Protein AF-K0X1T2-F1 (afdb_monomer_lite)

pLDDT: mean 78.85, std 18.27, range [40.34, 96.38]

Foldseek 3Di:
DVVVVVVCCVPVVVVVVVCVVVPPPDPPVVCPVPVHPCLDFDPQDRLQQKDFQPVPRLQQKDFDPVCRQQQWDDPPVDIDGDPVPRSRRMDGDPPDDRRIDGDPQCRSRRGHDPPPD

Organism: NCBI:txid742726

Sequence (117 aa):
MRKLFLLGMLVVVPFVFAVQYSGTDVEEMQKERCGGYSNPPCKCCDGKGRTECTMCDGTGWRICSFCGGEGTIDRGNGKETCANCNGKGQFKCGYCKKGERICTCCNGTGKQRHVGR

Structure (mmCIF, N/CA/C/O backbone):
data_AF-K0X1T2-F1
#
_entry.id   AF-K0X1T2-F1
#
loop_
_atom_site.group_PDB
_atom_site.id
_atom_site.type_symbol
_atom_site.label_atom_id
_atom_site.label_alt_id
_atom_site.label_comp_id
_atom_site.label_asym_id
_atom_site.label_entity_id
_atom_site.label_seq_id
_atom_site.pdbx_PDB_ins_code
_atom_site.Cartn_x
_atom_site.Cartn_y
_atom_site.Cartn_z
_atom_site.occupancy
_atom_site.B_iso_or_equiv
_atom_site.auth_seq_id
_atom_site.auth_comp_id
_atom_site.auth_asym_id
_atom_site.auth_atom_id
_atom_site.pdbx_PDB_model_num
ATOM 1 N N . MET A 1 1 ? 33.692 17.085 -73.030 1.00 53.00 1 MET A N 1
ATOM 2 C CA . MET A 1 1 ? 32.532 16.680 -72.198 1.00 53.00 1 MET A CA 1
ATOM 3 C C . MET A 1 1 ? 32.733 15.359 -71.441 1.00 53.00 1 MET A C 1
ATOM 5 O O . MET A 1 1 ? 32.444 15.319 -70.256 1.00 53.00 1 MET A O 1
ATOM 9 N N . ARG A 1 2 ? 33.280 14.294 -72.055 1.00 54.12 2 ARG A N 1
ATOM 10 C CA . ARG A 1 2 ? 33.424 12.954 -71.428 1.00 54.12 2 ARG A CA 1
ATOM 11 C C . ARG A 1 2 ? 34.446 12.863 -70.271 1.00 54.12 2 ARG A C 1
ATOM 13 O O . ARG A 1 2 ? 34.226 12.114 -69.329 1.00 54.12 2 ARG A O 1
ATOM 20 N N . LYS A 1 3 ? 35.531 13.654 -70.306 1.00 52.81 3 LYS A N 1
ATOM 21 C CA . LYS A 1 3 ? 36.567 13.684 -69.245 1.00 52.81 3 LYS A CA 1
ATOM 22 C C . LYS A 1 3 ? 36.090 14.334 -67.936 1.00 52.81 3 LYS A C 1
ATOM 24 O O . LYS A 1 3 ? 36.505 13.901 -66.870 1.00 52.81 3 LYS A O 1
ATOM 29 N N . LEU A 1 4 ? 35.192 15.321 -68.013 1.00 55.38 4 LEU A N 1
ATOM 30 C CA . LEU A 1 4 ? 34.643 16.006 -66.834 1.00 55.38 4 LEU A CA 1
ATOM 31 C C . LEU A 1 4 ? 33.649 15.112 -66.069 1.00 55.38 4 LEU A C 1
ATOM 33 O O . LEU A 1 4 ? 33.643 15.105 -64.845 1.00 55.38 4 LEU A O 1
ATOM 37 N N . PHE A 1 5 ? 32.878 14.293 -66.794 1.00 56.44 5 PHE A N 1
ATOM 38 C CA . PHE A 1 5 ? 31.978 13.287 -66.215 1.00 56.44 5 PHE A CA 1
ATOM 39 C C . PHE A 1 5 ? 32.730 12.179 -65.461 1.00 56.44 5 PHE A C 1
ATOM 41 O O . PHE A 1 5 ? 32.307 11.779 -64.381 1.00 56.44 5 PHE A O 1
ATOM 48 N N . LEU A 1 6 ? 33.864 11.715 -66.001 1.00 58.66 6 LEU A N 1
ATOM 49 C CA . LEU A 1 6 ? 34.695 10.690 -65.355 1.00 58.66 6 LEU A CA 1
ATOM 50 C C . LEU A 1 6 ? 35.367 11.206 -64.073 1.00 58.66 6 LEU A C 1
ATOM 52 O O . LEU A 1 6 ? 35.413 10.486 -63.082 1.00 58.66 6 LEU A O 1
ATOM 56 N N . LEU A 1 7 ? 35.829 12.462 -64.068 1.00 58.97 7 LEU A N 1
ATOM 57 C CA . LEU A 1 7 ? 36.355 13.123 -62.866 1.00 58.97 7 LEU A CA 1
ATOM 58 C C . LEU A 1 7 ? 35.265 13.337 -61.806 1.00 58.97 7 LEU A C 1
ATOM 60 O O . LEU A 1 7 ? 35.508 13.084 -60.632 1.00 58.97 7 LEU A O 1
ATOM 64 N N . GLY A 1 8 ? 34.049 13.719 -62.211 1.00 58.81 8 GLY A N 1
ATOM 65 C CA . GLY A 1 8 ? 32.901 13.803 -61.304 1.00 58.81 8 GLY A CA 1
ATOM 66 C C . GLY A 1 8 ? 32.561 12.455 -60.660 1.00 58.81 8 GLY A C 1
ATOM 67 O O . GLY A 1 8 ? 32.371 12.387 -59.452 1.00 58.81 8 GLY A O 1
ATOM 68 N N . MET A 1 9 ? 32.572 11.360 -61.428 1.00 60.84 9 MET A N 1
ATOM 69 C CA . MET A 1 9 ? 32.346 10.015 -60.884 1.00 60.84 9 MET A CA 1
ATOM 70 C C . MET A 1 9 ? 33.470 9.543 -59.951 1.00 60.84 9 MET A C 1
ATOM 72 O O . MET A 1 9 ? 33.181 8.918 -58.938 1.00 60.84 9 MET A O 1
ATOM 76 N N . LEU A 1 10 ? 34.732 9.872 -60.239 1.00 62.09 10 LEU A N 1
ATOM 77 C CA . LEU A 1 10 ? 35.874 9.473 -59.405 1.00 62.09 10 LEU A CA 1
ATOM 78 C C . LEU A 1 10 ? 35.941 10.184 -58.049 1.00 62.09 10 LEU A C 1
ATOM 80 O O . LEU A 1 10 ? 36.617 9.682 -57.160 1.00 62.09 10 LEU A O 1
ATOM 84 N N . VAL A 1 11 ? 35.273 11.328 -57.881 1.00 61.62 11 VAL A N 1
ATOM 85 C CA . VAL A 1 11 ? 35.325 12.106 -56.630 1.00 61.62 11 VAL A CA 1
ATOM 86 C C . VAL A 1 11 ? 33.987 12.069 -55.898 1.00 61.62 11 VAL A C 1
ATOM 88 O O . VAL A 1 11 ? 33.958 11.832 -54.697 1.00 61.62 11 VAL A O 1
ATOM 91 N N . VAL A 1 12 ? 32.866 12.233 -56.605 1.00 63.00 12 VAL A N 1
ATOM 92 C CA . VAL A 1 12 ? 31.534 12.302 -55.984 1.00 63.00 12 VAL A CA 1
ATOM 93 C C . VAL A 1 12 ? 31.084 10.932 -55.488 1.00 63.00 12 VAL A C 1
ATOM 95 O O . VAL A 1 12 ? 30.551 10.832 -54.392 1.00 63.00 12 VAL A O 1
ATOM 98 N N . VAL A 1 13 ? 31.339 9.861 -56.244 1.00 62.75 13 VAL A N 1
ATOM 99 C CA . VAL A 1 13 ? 30.925 8.506 -55.853 1.00 62.75 13 VAL A CA 1
ATOM 100 C C . VAL A 1 13 ? 31.624 8.054 -54.563 1.00 62.75 13 VAL A C 1
ATOM 102 O O . VAL A 1 13 ? 30.913 7.753 -53.606 1.00 62.75 13 VAL A O 1
ATOM 105 N N . PRO A 1 14 ? 32.969 8.067 -54.443 1.00 62.69 14 PRO A N 1
ATOM 106 C CA . PRO A 1 14 ? 33.618 7.670 -53.193 1.00 62.69 14 PRO A CA 1
ATOM 107 C C . PRO A 1 14 ? 33.314 8.618 -52.028 1.00 62.69 14 PRO A C 1
ATOM 109 O O . PRO A 1 14 ? 33.262 8.160 -50.891 1.00 62.69 14 PRO A O 1
ATOM 112 N N . PHE A 1 15 ? 33.059 9.907 -52.283 1.00 62.06 15 PHE A N 1
ATOM 113 C CA . PHE A 1 15 ? 32.674 10.857 -51.236 1.00 62.06 15 PHE A CA 1
ATOM 114 C C . PHE A 1 15 ? 31.261 10.583 -50.700 1.00 62.06 15 PHE A C 1
ATOM 116 O O . PHE A 1 15 ? 31.061 10.577 -49.491 1.00 62.06 15 PHE A O 1
ATOM 123 N N . VAL A 1 16 ? 30.294 10.269 -51.571 1.00 61.78 16 VAL A N 1
ATOM 124 C CA . VAL A 1 16 ? 28.940 9.854 -51.163 1.00 61.78 16 VAL A CA 1
ATOM 125 C C . VAL A 1 16 ? 28.984 8.522 -50.411 1.00 61.78 16 VAL A C 1
ATOM 127 O O . VAL A 1 16 ? 28.349 8.402 -49.368 1.00 61.78 16 VAL A O 1
ATOM 130 N N . PHE A 1 17 ? 29.785 7.551 -50.866 1.00 59.94 17 PHE A N 1
ATOM 131 C CA . PHE A 1 17 ? 29.986 6.298 -50.129 1.00 59.94 17 PHE A CA 1
ATOM 132 C C . PHE A 1 17 ? 30.626 6.531 -48.751 1.00 59.94 17 PHE A C 1
ATOM 134 O O . PHE A 1 17 ? 30.170 5.946 -47.774 1.00 59.94 17 PHE A O 1
ATOM 141 N N . ALA A 1 18 ? 31.625 7.411 -48.638 1.00 59.84 18 ALA A N 1
ATOM 142 C CA . ALA A 1 18 ? 32.249 7.738 -47.356 1.00 59.84 18 ALA A CA 1
ATOM 143 C C . ALA A 1 18 ? 31.277 8.438 -46.389 1.00 59.84 18 ALA A C 1
ATOM 145 O O . ALA A 1 18 ? 31.255 8.102 -45.205 1.00 59.84 18 ALA A O 1
ATOM 146 N N . VAL A 1 19 ? 30.450 9.367 -46.885 1.00 57.62 19 VAL A N 1
ATOM 147 C CA . VAL A 1 19 ? 29.428 10.072 -46.088 1.00 57.62 19 VAL A CA 1
ATOM 148 C C . VAL A 1 19 ? 28.320 9.118 -45.633 1.00 57.62 19 VAL A C 1
ATOM 150 O O . VAL A 1 19 ? 27.910 9.176 -44.477 1.00 57.62 19 VAL A O 1
ATOM 153 N N . GLN A 1 20 ? 27.876 8.195 -46.494 1.00 53.84 20 GLN A N 1
ATOM 154 C CA . GLN A 1 20 ? 26.883 7.183 -46.121 1.00 53.84 20 GLN A CA 1
ATOM 155 C C . GLN A 1 20 ? 27.416 6.255 -45.012 1.00 53.84 20 GLN A C 1
ATOM 157 O O . GLN A 1 20 ? 26.703 5.980 -44.056 1.00 53.84 20 GLN A O 1
ATOM 162 N N . TYR A 1 21 ? 28.685 5.836 -45.096 1.00 55.09 21 TYR A N 1
ATOM 163 C CA . TYR A 1 21 ? 29.322 4.938 -44.118 1.00 55.09 21 TYR A CA 1
ATOM 164 C C . TYR A 1 21 ? 29.636 5.579 -42.762 1.00 55.09 21 TYR A C 1
ATOM 166 O O . TYR A 1 21 ? 29.866 4.871 -41.786 1.00 55.09 21 TYR A O 1
ATOM 174 N N . SER A 1 22 ? 29.702 6.908 -42.686 1.00 55.75 22 SER A N 1
ATOM 175 C CA . SER A 1 22 ? 30.010 7.611 -41.435 1.00 55.75 22 SER A CA 1
ATOM 176 C C . SER A 1 22 ? 28.766 8.141 -40.713 1.00 55.75 22 SER A C 1
ATOM 178 O O . SER A 1 22 ? 28.887 8.612 -39.584 1.00 55.75 22 SER A O 1
ATOM 180 N N . GLY A 1 23 ? 27.579 8.043 -41.328 1.00 54.84 23 GLY A N 1
ATOM 181 C CA . GLY A 1 23 ? 26.360 8.699 -40.850 1.00 54.84 23 GLY A CA 1
ATOM 182 C C . GLY A 1 23 ? 25.292 7.817 -40.196 1.00 54.84 23 GLY A C 1
ATOM 183 O O . GLY A 1 23 ? 24.428 8.381 -39.530 1.00 54.84 23 GLY A O 1
ATOM 184 N N . THR A 1 24 ? 25.296 6.487 -40.355 1.00 54.41 24 THR A N 1
ATOM 185 C CA . THR A 1 24 ? 24.122 5.670 -39.958 1.00 54.41 24 THR A CA 1
ATOM 186 C C . THR A 1 24 ? 24.358 4.541 -38.957 1.00 54.41 24 THR A C 1
ATOM 188 O O . THR A 1 24 ? 23.380 3.980 -38.477 1.00 54.41 24 THR A O 1
ATOM 191 N N . ASP A 1 25 ? 25.594 4.232 -38.551 1.00 52.12 25 ASP A N 1
ATOM 192 C CA . ASP A 1 25 ? 25.844 2.921 -37.916 1.00 52.12 25 ASP A CA 1
ATOM 193 C C . ASP A 1 25 ? 26.410 2.986 -36.483 1.00 52.12 25 ASP A C 1
ATOM 195 O O . ASP A 1 25 ? 26.770 1.961 -35.908 1.00 52.12 25 ASP A O 1
ATOM 199 N N . VAL A 1 26 ? 26.501 4.166 -35.859 1.00 52.00 26 VAL A N 1
ATOM 200 C CA . VAL A 1 26 ? 27.064 4.300 -34.494 1.00 52.00 26 VAL A CA 1
ATOM 201 C C . VAL A 1 26 ? 26.025 4.358 -33.374 1.00 52.00 26 VAL A C 1
ATOM 203 O O . VAL A 1 26 ? 26.371 4.055 -32.235 1.00 52.00 26 VAL A O 1
ATOM 206 N N . GLU A 1 27 ? 24.755 4.649 -33.662 1.00 51.97 27 GLU A N 1
ATOM 207 C CA . GLU A 1 27 ? 23.707 4.619 -32.625 1.00 51.97 27 GLU A CA 1
ATOM 208 C C . GLU A 1 27 ? 23.017 3.247 -32.496 1.00 51.97 27 GLU A C 1
ATOM 210 O O . GLU A 1 27 ? 22.565 2.893 -31.406 1.00 51.97 27 GLU A O 1
ATOM 215 N N . GLU A 1 28 ? 22.994 2.419 -33.550 1.00 50.59 28 GLU A N 1
ATOM 216 C CA . GLU A 1 28 ? 22.354 1.091 -33.498 1.00 50.59 28 GLU A CA 1
ATOM 217 C C . GLU A 1 28 ? 23.308 -0.061 -33.139 1.00 50.59 28 GLU A C 1
ATOM 219 O O . GLU A 1 28 ? 22.886 -1.021 -32.489 1.00 50.59 28 GLU A O 1
ATOM 224 N N . MET A 1 29 ? 24.610 0.025 -33.446 1.00 45.72 29 MET A N 1
ATOM 225 C CA . MET A 1 29 ? 25.539 -1.095 -33.206 1.00 45.72 29 MET A CA 1
ATOM 226 C C . MET A 1 29 ? 25.896 -1.340 -31.727 1.00 45.72 29 MET A C 1
ATOM 228 O O . MET A 1 29 ? 26.397 -2.415 -31.385 1.00 45.72 29 MET A O 1
ATOM 232 N N . GLN A 1 30 ? 25.604 -0.411 -30.809 1.00 47.78 30 GLN A N 1
ATOM 233 C CA . GLN A 1 30 ? 25.745 -0.667 -29.366 1.00 47.78 30 GLN A CA 1
ATOM 234 C C . GLN A 1 30 ? 24.547 -1.405 -28.748 1.00 47.78 30 GLN A C 1
ATOM 236 O O . GLN A 1 30 ? 24.630 -1.827 -27.594 1.00 47.78 30 GLN A O 1
ATOM 241 N N . LYS A 1 31 ? 23.455 -1.614 -29.494 1.00 50.91 31 LYS A N 1
ATOM 242 C CA . LYS A 1 31 ? 22.262 -2.312 -28.991 1.00 50.91 31 LYS A CA 1
ATOM 243 C C . LYS A 1 31 ? 22.378 -3.840 -29.052 1.00 50.91 31 LYS A C 1
ATOM 245 O O . LYS A 1 31 ? 21.673 -4.527 -28.314 1.00 50.91 31 LYS A O 1
ATOM 250 N N . GLU A 1 32 ? 23.278 -4.368 -29.886 1.00 49.94 32 GLU A N 1
ATOM 251 C CA . GLU A 1 32 ? 23.360 -5.812 -30.158 1.00 49.94 32 GLU A CA 1
ATOM 252 C C . GLU A 1 32 ? 24.611 -6.509 -29.600 1.00 49.94 32 GLU A C 1
ATOM 254 O O . GLU A 1 32 ? 24.604 -7.728 -29.446 1.00 49.94 32 GLU A O 1
ATOM 259 N N . ARG A 1 33 ? 25.664 -5.772 -29.209 1.00 50.91 33 ARG A N 1
ATOM 260 C CA . ARG A 1 33 ? 26.859 -6.369 -28.564 1.00 50.91 33 ARG A CA 1
ATOM 261 C C . ARG A 1 33 ? 26.785 -6.460 -27.041 1.00 50.91 33 ARG A C 1
ATOM 263 O O . ARG A 1 33 ? 27.492 -7.265 -26.443 1.00 50.91 33 ARG A O 1
ATOM 270 N N . CYS A 1 34 ? 25.877 -5.704 -26.437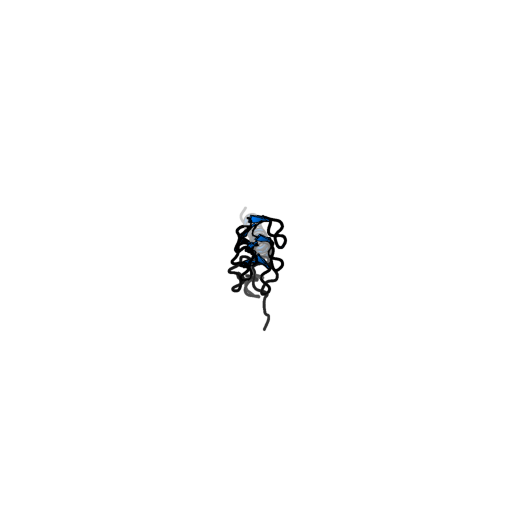 1.00 51.31 34 CYS A N 1
ATOM 271 C CA . CYS A 1 34 ? 25.362 -5.946 -25.098 1.00 51.31 34 CYS A CA 1
ATOM 272 C C . CYS A 1 34 ? 23.855 -6.050 -25.278 1.00 51.31 34 CYS A C 1
ATOM 274 O O . CYS A 1 34 ? 23.213 -5.010 -25.419 1.00 51.31 34 CYS A O 1
ATOM 276 N N . GLY A 1 35 ? 23.326 -7.280 -25.371 1.00 46.38 35 GLY A N 1
ATOM 277 C CA . GLY A 1 35 ? 21.897 -7.544 -25.560 1.00 46.38 35 GLY A CA 1
ATOM 278 C C . GLY A 1 35 ? 21.089 -6.536 -24.760 1.00 46.38 35 GLY A C 1
ATOM 279 O O . GLY A 1 35 ? 21.313 -6.423 -23.555 1.00 46.38 35 GLY A O 1
ATOM 280 N N . GLY A 1 36 ? 20.313 -5.721 -25.482 1.00 44.09 36 GLY A N 1
ATOM 281 C CA . GLY A 1 36 ? 19.890 -4.401 -25.035 1.00 44.09 36 GLY A CA 1
ATOM 282 C C . GLY A 1 36 ? 19.530 -4.337 -23.556 1.00 44.09 36 GLY A C 1
ATOM 283 O O . GLY A 1 36 ? 18.943 -5.271 -23.009 1.00 44.09 36 GLY A O 1
ATOM 284 N N . TYR A 1 37 ? 19.827 -3.196 -22.932 1.00 56.62 37 TYR A N 1
ATOM 285 C CA . TYR A 1 37 ? 19.353 -2.796 -21.603 1.00 56.62 37 TYR A CA 1
ATOM 286 C C . TYR A 1 37 ? 17.811 -2.692 -21.544 1.00 56.62 37 TYR A C 1
ATOM 288 O O . TYR A 1 37 ? 17.238 -1.711 -21.069 1.00 56.62 37 TYR A O 1
ATOM 296 N N . SER A 1 38 ? 17.087 -3.685 -22.057 1.00 62.69 38 SER A N 1
ATOM 297 C CA . SER A 1 38 ? 15.735 -3.966 -21.646 1.00 62.69 38 SER A CA 1
ATOM 298 C C . SER A 1 38 ? 15.845 -4.283 -20.166 1.00 62.69 38 SER A C 1
ATOM 300 O O . SER A 1 38 ? 16.405 -5.294 -19.765 1.00 62.69 38 SER A O 1
ATOM 302 N N . ASN A 1 39 ? 15.415 -3.336 -19.345 1.00 74.25 39 ASN A N 1
ATOM 303 C CA . ASN A 1 39 ? 15.260 -3.567 -17.929 1.00 74.25 39 ASN A CA 1
ATOM 304 C C . ASN A 1 39 ? 13.850 -4.149 -17.787 1.00 74.25 39 ASN A C 1
ATOM 306 O O . ASN A 1 39 ? 12.893 -3.363 -17.753 1.00 74.25 39 ASN A O 1
ATOM 310 N N . PRO A 1 40 ? 13.682 -5.489 -17.855 1.00 83.81 40 PRO A N 1
ATOM 311 C CA . PRO A 1 40 ? 12.364 -6.089 -17.986 1.00 83.81 40 PRO A CA 1
ATOM 312 C C . PRO A 1 40 ? 11.496 -5.696 -16.787 1.00 83.81 40 PRO A C 1
ATOM 314 O O . PRO A 1 40 ? 12.028 -5.369 -15.716 1.00 83.81 40 PRO A O 1
ATOM 317 N N . PRO A 1 41 ? 10.161 -5.718 -16.934 1.00 88.62 41 PRO A N 1
ATOM 318 C CA . PRO A 1 41 ? 9.272 -5.407 -15.826 1.00 88.62 41 PRO A CA 1
ATOM 319 C C . PRO A 1 41 ? 9.606 -6.293 -14.624 1.00 88.62 41 PRO A C 1
ATOM 321 O O . PRO A 1 41 ? 9.881 -7.491 -14.744 1.00 88.62 41 PRO A O 1
ATOM 324 N N . CYS A 1 42 ? 9.624 -5.687 -13.440 1.00 91.06 42 CYS A N 1
ATOM 325 C CA . CYS A 1 42 ? 9.896 -6.406 -12.208 1.00 91.06 42 CYS A CA 1
ATOM 326 C C . CYS A 1 42 ? 8.804 -7.453 -11.975 1.00 91.06 42 CYS A C 1
ATOM 328 O O . CYS A 1 42 ? 7.655 -7.095 -11.731 1.00 91.06 42 CYS A O 1
ATOM 330 N N . LYS A 1 43 ? 9.181 -8.736 -11.982 1.00 90.06 43 LYS A N 1
ATOM 331 C CA . LYS A 1 43 ? 8.258 -9.861 -11.758 1.00 90.06 43 LYS A CA 1
ATOM 332 C C . LYS A 1 43 ? 7.591 -9.853 -10.377 1.00 90.06 43 LYS A C 1
ATOM 334 O O . LYS A 1 43 ? 6.495 -10.363 -10.239 1.00 90.06 43 LYS A O 1
ATOM 339 N N . CYS A 1 44 ? 8.216 -9.264 -9.352 1.00 88.81 44 CYS A N 1
ATOM 340 C CA . CYS A 1 44 ? 7.623 -9.211 -8.006 1.00 88.81 44 CYS A CA 1
ATOM 341 C C . CYS A 1 44 ? 6.433 -8.245 -7.891 1.00 88.81 44 CYS A C 1
ATOM 343 O O . CYS A 1 44 ? 5.741 -8.245 -6.877 1.00 88.81 44 CYS A O 1
ATOM 345 N N . CYS A 1 45 ? 6.270 -7.332 -8.848 1.00 92.38 45 CYS A N 1
ATOM 346 C CA . CYS A 1 45 ? 5.216 -6.321 -8.824 1.00 92.38 45 CYS A CA 1
ATOM 347 C C . CYS A 1 45 ? 4.602 -6.083 -10.204 1.00 92.38 45 CYS A C 1
ATOM 349 O O . CYS A 1 45 ? 4.008 -5.029 -10.420 1.00 92.38 45 CYS A O 1
ATOM 351 N N . ASP A 1 46 ? 4.805 -7.010 -11.140 1.00 91.69 46 ASP A N 1
ATOM 352 C CA . ASP A 1 46 ? 4.327 -6.940 -12.524 1.00 91.69 46 ASP A CA 1
ATOM 353 C C . ASP A 1 46 ? 4.590 -5.586 -13.195 1.00 91.69 46 ASP A C 1
ATOM 355 O O . ASP A 1 46 ? 3.738 -5.009 -13.865 1.00 91.69 46 ASP A O 1
ATOM 359 N N . GLY A 1 47 ? 5.772 -5.018 -12.954 1.00 91.50 47 GLY A N 1
ATOM 360 C CA . GLY A 1 47 ? 6.142 -3.723 -13.522 1.00 91.50 47 GLY A CA 1
ATOM 361 C C . GLY A 1 47 ? 5.642 -2.484 -12.765 1.00 91.50 47 GLY A C 1
ATOM 362 O O . GLY A 1 47 ? 6.080 -1.378 -13.066 1.00 91.50 47 GLY A O 1
ATOM 363 N N . LYS A 1 48 ? 4.775 -2.628 -11.755 1.00 93.38 48 LYS A N 1
ATOM 364 C CA . LYS A 1 48 ? 4.110 -1.494 -11.077 1.00 93.38 48 LYS A CA 1
ATOM 365 C C . LYS A 1 48 ? 5.013 -0.714 -10.121 1.00 93.38 48 LYS A C 1
ATOM 367 O O . LYS A 1 48 ? 4.705 0.409 -9.739 1.00 93.38 48 LYS A O 1
ATOM 372 N N . GLY A 1 49 ? 6.090 -1.331 -9.635 1.00 92.75 49 GLY A N 1
ATOM 373 C CA . GLY A 1 49 ? 6.966 -0.751 -8.606 1.00 92.75 49 GLY A CA 1
ATOM 374 C C . GLY A 1 49 ? 6.379 -0.770 -7.188 1.00 92.75 49 GLY A C 1
ATOM 375 O O . GLY A 1 49 ? 7.095 -0.549 -6.213 1.00 92.75 49 GLY A O 1
ATOM 376 N N . ARG A 1 50 ? 5.103 -1.112 -7.029 1.00 94.06 50 ARG A N 1
ATOM 377 C CA . ARG A 1 50 ? 4.411 -1.212 -5.741 1.00 94.06 50 ARG A CA 1
ATOM 378 C C . ARG A 1 50 ? 3.701 -2.551 -5.635 1.00 94.06 50 ARG A C 1
ATOM 380 O O . ARG A 1 50 ? 3.364 -3.150 -6.650 1.00 94.06 50 ARG A O 1
ATOM 387 N N . THR A 1 51 ? 3.520 -3.026 -4.411 1.00 93.44 51 THR A N 1
ATOM 388 C CA . THR A 1 51 ? 2.722 -4.220 -4.127 1.00 93.44 51 THR A CA 1
ATOM 389 C C . THR A 1 51 ? 1.648 -3.903 -3.107 1.00 93.44 51 THR A C 1
ATOM 391 O O . THR A 1 51 ? 1.823 -3.047 -2.233 1.00 93.44 51 THR A O 1
ATOM 394 N N . GLU A 1 52 ? 0.533 -4.611 -3.224 1.00 94.06 52 GLU A N 1
ATOM 395 C CA . GLU A 1 52 ? -0.594 -4.483 -2.318 1.00 94.06 52 GLU A CA 1
ATOM 396 C C . GLU A 1 52 ? -0.192 -4.847 -0.886 1.00 94.06 52 GLU A C 1
ATOM 398 O O . GLU A 1 52 ? 0.482 -5.848 -0.617 1.00 94.06 52 GLU A O 1
ATOM 403 N N . CYS A 1 53 ? -0.582 -3.999 0.056 1.00 94.00 53 CYS A N 1
ATOM 404 C CA . CYS A 1 53 ? -0.286 -4.149 1.464 1.00 94.00 53 CYS A CA 1
ATOM 405 C C . CYS A 1 53 ? -1.257 -5.133 2.118 1.00 94.00 53 CYS A C 1
ATOM 407 O O . CYS A 1 53 ? -2.310 -4.750 2.619 1.00 94.00 53 CYS A O 1
ATOM 409 N N . THR A 1 54 ? -0.834 -6.390 2.197 1.00 91.62 54 THR A N 1
ATOM 410 C CA . THR A 1 54 ? -1.539 -7.492 2.880 1.00 91.62 54 THR A CA 1
ATOM 411 C C . THR A 1 54 ? -1.795 -7.255 4.370 1.00 91.62 54 THR A C 1
ATOM 413 O O . THR A 1 54 ? -2.648 -7.900 4.954 1.00 91.62 54 THR A O 1
ATOM 416 N N . MET A 1 55 ? -1.096 -6.313 5.016 1.00 89.62 55 MET A N 1
ATOM 417 C CA . MET A 1 55 ? -1.379 -5.967 6.417 1.00 89.62 55 MET A CA 1
ATOM 418 C C . MET A 1 55 ? -2.723 -5.246 6.583 1.00 89.62 55 MET A C 1
ATOM 420 O O . MET A 1 55 ? -3.193 -5.094 7.708 1.00 89.62 55 MET A O 1
ATOM 424 N N . CYS A 1 56 ? -3.305 -4.744 5.500 1.00 93.25 56 CYS A N 1
ATOM 425 C CA . CYS A 1 56 ? -4.565 -4.008 5.497 1.00 93.25 56 CYS A CA 1
ATOM 426 C C . CYS A 1 56 ? -5.387 -4.290 4.235 1.00 93.25 56 CYS A C 1
ATOM 428 O O . CYS A 1 56 ? -6.131 -3.412 3.801 1.00 93.25 56 CYS A O 1
ATOM 430 N N . ASP A 1 57 ? -5.168 -5.451 3.611 1.00 90.88 57 ASP A N 1
ATOM 431 C CA . ASP A 1 57 ? -5.920 -5.918 2.439 1.00 90.88 57 ASP A CA 1
ATOM 432 C C . ASP A 1 57 ? -6.022 -4.864 1.325 1.00 90.88 57 ASP A C 1
ATOM 434 O O . ASP A 1 57 ? -7.093 -4.574 0.803 1.00 90.88 57 ASP A O 1
ATOM 438 N N . GLY A 1 58 ? -4.915 -4.157 1.072 1.00 92.75 58 GLY A N 1
ATOM 439 C CA . GLY A 1 58 ? -4.860 -3.137 0.022 1.00 92.75 58 GLY A CA 1
ATOM 440 C C . GLY A 1 58 ? -5.650 -1.852 0.294 1.00 92.75 58 GLY A C 1
ATOM 441 O O . GLY A 1 58 ? -5.561 -0.908 -0.484 1.00 92.75 58 GLY A O 1
ATOM 442 N N . THR A 1 59 ? -6.367 -1.745 1.415 1.00 93.94 59 THR A N 1
ATOM 443 C CA . THR A 1 59 ? -7.213 -0.574 1.715 1.00 93.94 59 THR A CA 1
ATOM 444 C C . THR A 1 59 ? -6.414 0.612 2.261 1.00 93.94 59 THR A C 1
ATOM 446 O O . THR A 1 59 ? -6.781 1.775 2.090 1.00 93.94 59 THR A O 1
ATOM 449 N N . GLY A 1 60 ? -5.306 0.335 2.956 1.00 94.44 60 GLY A N 1
ATOM 450 C CA . GLY A 1 60 ? -4.552 1.340 3.711 1.00 94.44 60 GLY A CA 1
ATOM 451 C C . GLY A 1 60 ? -5.168 1.700 5.062 1.00 94.44 60 GLY A C 1
ATOM 452 O O . GLY A 1 60 ? -4.652 2.594 5.740 1.00 94.44 60 GLY A O 1
ATOM 453 N N . TRP A 1 61 ? -6.217 0.994 5.474 1.00 94.38 61 TRP A N 1
ATOM 454 C CA . TRP A 1 61 ? -6.928 1.194 6.729 1.00 94.38 61 TRP A CA 1
ATOM 455 C C . TRP A 1 61 ? -7.069 -0.127 7.476 1.00 94.38 61 TRP A C 1
ATOM 457 O O . TRP A 1 61 ? -7.030 -1.207 6.898 1.00 94.38 61 TRP A O 1
ATOM 467 N N . ARG A 1 62 ? -7.181 -0.047 8.796 1.00 93.38 62 ARG A N 1
ATOM 468 C CA . ARG A 1 62 ? -7.460 -1.194 9.651 1.00 93.38 62 ARG A CA 1
ATOM 469 C C . ARG A 1 62 ? -8.705 -0.913 10.461 1.00 93.38 62 ARG A C 1
ATOM 471 O O . ARG A 1 62 ? -8.820 0.150 11.074 1.00 93.38 62 ARG A O 1
ATOM 478 N N . ILE A 1 63 ? -9.603 -1.888 10.469 1.00 94.50 63 ILE A N 1
ATOM 479 C CA . ILE A 1 63 ? -10.789 -1.870 11.314 1.00 94.50 63 ILE A CA 1
ATOM 480 C C . ILE A 1 63 ? -10.335 -1.906 12.773 1.00 94.50 63 ILE A C 1
ATOM 482 O O . ILE A 1 63 ? -9.431 -2.655 13.154 1.00 94.50 63 ILE A O 1
ATOM 486 N N . CYS A 1 64 ? -10.946 -1.062 13.596 1.00 95.56 64 CYS A N 1
ATOM 487 C CA . CYS A 1 64 ? -10.704 -1.054 15.024 1.00 95.56 64 CYS A CA 1
ATOM 488 C C . CYS A 1 64 ? -11.334 -2.300 15.643 1.00 95.56 64 CYS A C 1
ATOM 490 O O . CYS A 1 64 ? -12.536 -2.333 15.896 1.00 95.56 64 CYS A O 1
ATOM 492 N N . SER A 1 65 ? -10.502 -3.300 15.931 1.00 94.12 65 SER A N 1
ATOM 493 C CA . SER A 1 65 ? -10.915 -4.567 16.545 1.00 94.12 65 SER A CA 1
ATOM 494 C C . SER A 1 65 ? -11.660 -4.381 17.867 1.00 94.12 65 SER A C 1
ATOM 496 O O . SER A 1 65 ? -12.550 -5.160 18.178 1.00 94.12 65 SER A O 1
ATOM 498 N N . PHE A 1 66 ? -11.354 -3.317 18.614 1.00 93.81 66 PHE A N 1
ATOM 499 C CA . PHE A 1 66 ? -11.984 -3.037 19.905 1.00 93.81 66 PHE A CA 1
ATOM 500 C C . PHE A 1 66 ? -13.477 -2.679 19.803 1.00 93.81 66 PHE A C 1
ATOM 502 O O . PHE A 1 66 ? -14.224 -2.908 20.743 1.00 93.81 66 PHE A O 1
ATOM 509 N N . CYS A 1 67 ? -13.917 -2.131 18.667 1.00 95.94 67 CYS A N 1
ATOM 510 C CA . CYS A 1 67 ? -15.328 -1.808 18.416 1.00 95.94 67 CYS A CA 1
ATOM 511 C C . CYS A 1 67 ? -15.888 -2.503 17.169 1.00 95.94 67 CYS A C 1
ATOM 513 O O . CYS A 1 67 ? -16.944 -2.122 16.680 1.00 95.94 67 CYS A O 1
ATOM 515 N N . GLY A 1 68 ? -15.150 -3.455 16.591 1.00 94.00 68 GLY A N 1
ATOM 516 C CA . GLY A 1 68 ? -15.551 -4.164 15.373 1.00 94.00 68 GLY A CA 1
ATOM 517 C C . GLY A 1 68 ? -15.746 -3.293 14.125 1.00 94.00 68 GLY A C 1
ATOM 518 O O . GLY A 1 68 ? -16.254 -3.793 13.132 1.00 94.00 68 GLY A O 1
ATOM 519 N N . GLY A 1 69 ? -15.352 -2.016 14.143 1.00 95.94 69 GLY A N 1
ATOM 520 C CA . GLY A 1 69 ? -15.628 -1.078 13.047 1.00 95.94 69 GLY A CA 1
ATOM 521 C C . GLY A 1 69 ? -16.753 -0.083 13.307 1.00 95.94 69 GLY A C 1
ATOM 522 O O . GLY A 1 69 ? -16.858 0.900 12.584 1.00 95.94 69 GLY A O 1
ATOM 523 N N . GLU A 1 70 ? -17.525 -0.263 14.376 1.00 95.81 70 GLU A N 1
ATOM 524 C CA . GLU A 1 70 ? -18.702 0.565 14.669 1.00 95.81 70 GLU A CA 1
ATOM 525 C C . GLU A 1 70 ? -18.352 1.979 15.146 1.00 95.81 70 GLU A C 1
ATOM 527 O O . GLU A 1 70 ? -19.189 2.878 15.153 1.00 95.81 70 GLU A O 1
ATOM 532 N N . GLY A 1 71 ? -17.132 2.181 15.653 1.00 95.88 71 GLY A N 1
ATOM 533 C CA . GLY A 1 71 ? -16.740 3.433 16.306 1.00 95.88 71 GLY A CA 1
ATOM 534 C C . GLY A 1 71 ? -17.402 3.653 17.671 1.00 95.88 71 GLY A C 1
ATOM 535 O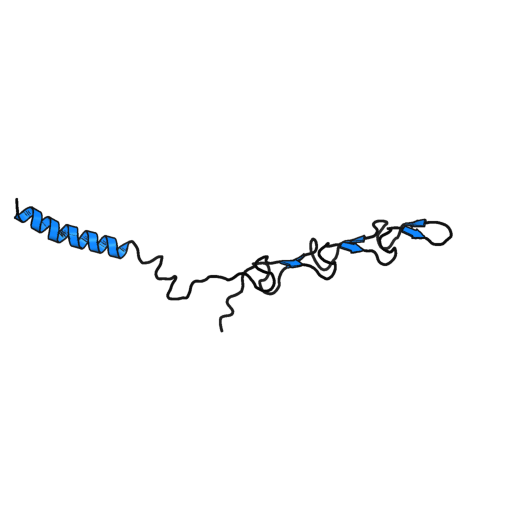 O . GLY A 1 71 ? -17.042 4.585 18.384 1.00 95.88 71 GLY A O 1
ATOM 536 N N . THR A 1 72 ? -18.298 2.766 18.093 1.00 95.94 72 THR A N 1
ATOM 537 C CA . THR A 1 72 ? -18.969 2.793 19.395 1.00 95.94 72 THR A CA 1
ATOM 538 C C . THR A 1 72 ? -18.926 1.414 20.042 1.00 95.94 72 THR A C 1
ATOM 540 O O . THR A 1 72 ? -18.713 0.412 19.363 1.00 95.94 72 THR A O 1
ATOM 543 N N . ILE A 1 73 ? -19.066 1.363 21.363 1.00 94.69 73 ILE A N 1
ATOM 544 C CA . ILE A 1 73 ? -19.074 0.125 22.144 1.0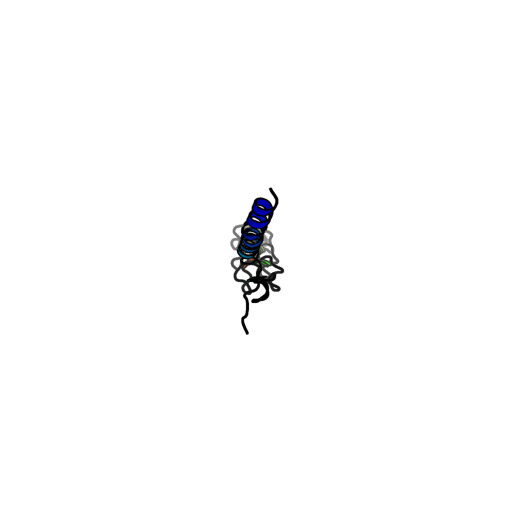0 94.69 73 ILE A CA 1
ATOM 545 C C . ILE A 1 73 ? -20.314 0.155 23.020 1.00 94.69 73 ILE A C 1
ATOM 547 O O . ILE A 1 73 ? -20.555 1.142 23.713 1.00 94.69 73 ILE A O 1
ATOM 551 N N . ASP A 1 74 ? -21.094 -0.917 22.972 1.00 93.25 74 ASP A N 1
ATOM 552 C CA . ASP A 1 74 ? -22.239 -1.095 23.855 1.00 93.25 74 ASP A CA 1
ATOM 553 C C . ASP A 1 74 ? -21.778 -1.752 25.160 1.00 93.25 74 ASP A C 1
ATOM 555 O O . ASP A 1 74 ? -21.139 -2.807 25.144 1.00 93.25 74 ASP A O 1
ATOM 559 N N . ARG A 1 75 ? -22.059 -1.100 26.291 1.00 87.94 75 ARG A N 1
ATOM 560 C CA . ARG A 1 75 ? -21.734 -1.602 27.635 1.00 87.94 75 ARG A CA 1
ATOM 561 C C . ARG A 1 75 ? -22.980 -1.970 28.445 1.00 87.94 75 ARG A C 1
ATOM 563 O O . ARG A 1 75 ? -22.898 -2.094 29.663 1.00 87.94 75 ARG A O 1
ATOM 570 N N . GLY A 1 76 ? -24.141 -2.105 27.802 1.00 87.00 76 GLY A N 1
ATOM 571 C CA . GLY A 1 76 ? -25.414 -2.455 28.442 1.00 87.00 76 GLY A CA 1
ATOM 572 C C . GLY A 1 76 ? -26.145 -1.277 29.096 1.00 87.00 76 GLY A C 1
ATOM 573 O O . GLY A 1 76 ? -27.365 -1.311 29.203 1.00 87.00 76 GLY A O 1
ATOM 574 N N . ASN A 1 77 ? -25.434 -0.204 29.453 1.00 87.62 77 ASN A N 1
ATOM 575 C CA . ASN A 1 77 ? -26.017 1.050 29.954 1.00 87.62 77 ASN A CA 1
ATOM 576 C C . ASN A 1 77 ? -26.049 2.166 28.888 1.00 87.62 77 ASN A C 1
ATOM 578 O O . ASN A 1 77 ? -26.304 3.325 29.211 1.00 87.62 77 ASN A O 1
ATOM 582 N N . GLY A 1 78 ? -25.759 1.830 27.626 1.00 89.69 78 GLY A N 1
ATOM 583 C CA . GLY A 1 78 ? -25.696 2.763 26.501 1.00 89.69 78 GLY A CA 1
ATOM 584 C C . GLY A 1 78 ? -24.499 2.516 25.578 1.00 89.69 78 GLY A C 1
ATOM 585 O O . GLY A 1 78 ? -23.575 1.767 25.906 1.00 89.69 78 GLY A O 1
ATOM 586 N N . LYS A 1 79 ? -24.519 3.172 24.409 1.00 93.88 79 LYS A N 1
ATOM 587 C CA . LYS A 1 79 ? -23.389 3.208 23.472 1.00 93.88 79 LYS A CA 1
ATOM 588 C C . LYS A 1 79 ? -22.427 4.328 23.848 1.00 93.88 79 LYS A C 1
ATOM 590 O O . LYS A 1 79 ? -22.811 5.494 23.895 1.00 93.88 79 LYS A O 1
ATOM 595 N N . GLU A 1 80 ? -21.162 3.977 24.027 1.00 94.56 80 GLU A N 1
ATOM 596 C CA . GLU A 1 80 ? -20.076 4.927 24.255 1.00 94.56 80 GLU A CA 1
ATOM 597 C C . GLU A 1 80 ? -19.168 5.014 23.027 1.00 94.56 80 GLU A C 1
ATOM 599 O O . GLU A 1 80 ? -18.958 4.032 22.310 1.00 94.56 80 GLU A O 1
ATOM 604 N N . THR A 1 81 ? -18.589 6.189 22.782 1.00 96.00 81 THR A N 1
ATOM 605 C CA . THR A 1 81 ? -17.602 6.379 21.714 1.00 96.00 81 THR A CA 1
ATOM 606 C C . THR A 1 81 ? -16.361 5.532 21.984 1.00 96.00 81 THR A C 1
ATOM 608 O O . THR A 1 81 ? -15.755 5.600 23.053 1.00 96.00 81 THR A O 1
ATOM 611 N N . CYS A 1 82 ? -15.928 4.759 20.990 1.00 96.38 82 CYS A N 1
ATOM 612 C CA . CYS A 1 82 ? -14.724 3.950 21.100 1.00 96.38 82 CYS A CA 1
ATOM 613 C C . CYS A 1 82 ? -13.482 4.850 21.176 1.00 96.38 82 CYS A C 1
ATOM 615 O O . CYS A 1 82 ? -13.060 5.428 20.170 1.00 96.38 82 CYS A O 1
ATOM 617 N N . ALA A 1 83 ? -12.860 4.921 22.354 1.00 94.88 83 ALA A N 1
ATOM 618 C CA . ALA A 1 83 ? -11.647 5.708 22.585 1.00 94.88 83 ALA A CA 1
ATOM 619 C C . ALA A 1 83 ? -10.464 5.242 21.717 1.00 94.88 83 ALA A C 1
ATOM 621 O O . ALA A 1 83 ? -9.684 6.058 21.236 1.00 94.88 83 ALA A O 1
ATOM 622 N N . ASN A 1 84 ? -10.370 3.939 21.428 1.00 93.62 84 ASN A N 1
ATOM 623 C CA . ASN A 1 84 ? -9.239 3.374 20.686 1.00 93.62 84 ASN A CA 1
ATOM 624 C C . ASN A 1 84 ? -9.178 3.834 19.216 1.00 93.62 84 ASN A C 1
ATOM 626 O O . ASN A 1 84 ? -8.121 3.828 18.592 1.00 93.62 84 ASN A O 1
ATOM 630 N N . CYS A 1 85 ? -10.314 4.242 18.648 1.00 95.62 85 CYS A N 1
ATOM 631 C CA . CYS A 1 85 ? -10.378 4.825 17.307 1.00 95.62 85 CYS A CA 1
ATOM 632 C C . CYS A 1 85 ? -10.953 6.244 17.296 1.00 95.62 85 CYS A C 1
ATOM 634 O O . CYS A 1 85 ? -11.195 6.789 16.220 1.00 95.62 85 CYS A O 1
ATOM 636 N N . ASN A 1 86 ? -11.169 6.846 18.470 1.00 95.25 86 ASN A N 1
ATOM 637 C CA . ASN A 1 86 ? -11.836 8.138 18.636 1.00 95.25 86 ASN A CA 1
ATOM 638 C C . ASN A 1 86 ? -13.148 8.230 17.839 1.00 95.25 86 ASN A C 1
ATOM 640 O O . ASN A 1 86 ? -13.370 9.186 17.099 1.00 95.25 86 ASN A O 1
ATOM 644 N N . GLY A 1 87 ? -13.976 7.186 17.910 1.00 96.06 87 GLY A N 1
ATOM 645 C CA . GLY A 1 87 ? -15.266 7.152 17.218 1.00 96.06 87 GLY A CA 1
ATOM 646 C C . GLY A 1 87 ? -15.225 6.813 15.728 1.00 96.06 87 GLY A C 1
ATOM 647 O O . GLY A 1 87 ? -16.273 6.698 15.108 1.00 96.06 87 GLY A O 1
ATOM 648 N N . LYS A 1 88 ? -14.045 6.639 15.124 1.00 95.94 88 LYS A N 1
ATOM 649 C CA . LYS A 1 88 ? -13.929 6.471 13.663 1.00 95.94 88 LYS A CA 1
ATOM 650 C C . LYS A 1 88 ? -14.210 5.058 13.162 1.00 95.94 88 LYS A C 1
ATOM 652 O O . LYS A 1 88 ? -14.324 4.868 11.958 1.00 95.94 88 LYS A O 1
ATOM 657 N N . GLY A 1 89 ? -14.176 4.059 14.042 1.00 96.31 89 GLY A N 1
ATOM 658 C CA . GLY A 1 89 ? -14.278 2.642 13.678 1.00 96.31 89 GLY A CA 1
ATOM 659 C C . GLY A 1 89 ? -13.030 2.062 13.004 1.00 96.31 89 GLY A C 1
ATOM 660 O O . GLY A 1 89 ? -12.874 0.851 12.916 1.00 96.31 89 GLY A O 1
ATOM 661 N N . GLN A 1 90 ? -12.081 2.896 12.583 1.00 95.38 90 GLN A N 1
ATOM 662 C CA . GLN A 1 90 ? -10.888 2.478 11.849 1.00 95.38 90 GLN A CA 1
ATOM 663 C C . GLN A 1 90 ? -9.714 3.434 12.075 1.00 95.38 90 GLN A C 1
ATOM 665 O O . GLN A 1 90 ? -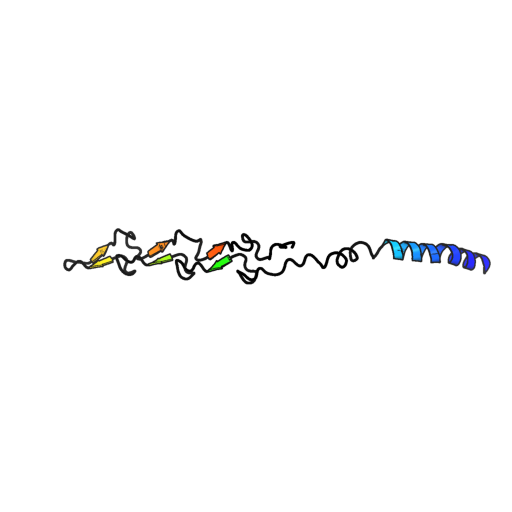9.889 4.585 12.481 1.00 95.38 90 GLN A O 1
ATOM 670 N N . PHE A 1 91 ? -8.505 2.966 11.777 1.00 93.69 91 PHE A N 1
ATOM 671 C CA . PHE A 1 91 ? -7.282 3.766 11.805 1.00 93.69 91 PHE A CA 1
ATOM 672 C C . PHE A 1 91 ? -6.416 3.504 10.571 1.00 93.69 91 PHE A C 1
ATOM 674 O O . PHE A 1 91 ? -6.516 2.460 9.926 1.00 93.69 91 PHE A O 1
ATOM 681 N N . LYS A 1 92 ? -5.565 4.475 10.214 1.00 93.81 92 LYS A N 1
ATOM 682 C CA . LYS A 1 92 ? -4.630 4.318 9.091 1.00 93.81 92 LYS A CA 1
ATOM 683 C C . LYS A 1 92 ? -3.691 3.148 9.359 1.00 93.81 92 LYS A C 1
ATOM 685 O O . LYS A 1 92 ? -3.133 3.030 10.449 1.00 93.81 92 LYS A O 1
ATOM 690 N N . CYS A 1 93 ? -3.466 2.325 8.343 1.00 93.50 93 CYS A N 1
ATOM 691 C CA . CYS A 1 93 ? -2.450 1.290 8.405 1.00 93.50 93 CYS A CA 1
ATOM 692 C C . CYS A 1 93 ? -1.059 1.939 8.468 1.00 93.50 93 CYS A C 1
ATOM 694 O O . CYS A 1 93 ? -0.660 2.650 7.549 1.00 93.50 93 CYS A O 1
ATOM 696 N N . GLY A 1 94 ? -0.313 1.689 9.547 1.00 91.12 94 GLY A N 1
ATOM 697 C CA . GLY A 1 94 ? 1.041 2.229 9.724 1.00 91.12 94 GLY A CA 1
ATOM 698 C C . GLY A 1 94 ? 2.112 1.543 8.866 1.00 91.12 94 GLY A C 1
ATOM 699 O O . GLY A 1 94 ? 3.211 2.068 8.725 1.00 91.12 94 GLY A O 1
ATOM 700 N N . TYR A 1 95 ? 1.802 0.387 8.273 1.00 88.88 95 TYR A N 1
ATOM 701 C CA . TYR A 1 95 ? 2.769 -0.432 7.531 1.00 88.88 95 TYR A CA 1
ATOM 702 C C . TYR A 1 95 ? 2.934 -0.024 6.065 1.00 88.88 95 TYR A C 1
ATOM 704 O O . TYR A 1 95 ? 3.847 -0.490 5.385 1.00 88.88 95 TYR A O 1
ATOM 712 N N . CYS A 1 96 ? 2.035 0.806 5.545 1.00 92.62 96 CYS A N 1
ATOM 713 C CA . CYS A 1 96 ? 1.993 1.139 4.130 1.00 92.62 96 CYS A CA 1
ATOM 714 C C . CYS A 1 96 ? 1.306 2.475 3.883 1.00 92.62 96 CYS A C 1
ATOM 716 O O . CYS A 1 96 ? 0.661 3.051 4.756 1.00 92.62 96 CYS A O 1
ATOM 718 N N . LYS A 1 97 ? 1.455 2.988 2.661 1.00 90.62 97 LYS A N 1
ATOM 719 C CA . LYS A 1 97 ? 0.833 4.246 2.251 1.00 90.62 97 LYS A CA 1
ATOM 720 C C . LYS A 1 97 ? -0.274 3.928 1.262 1.00 90.62 97 LYS A C 1
ATOM 722 O O . LYS A 1 97 ? 0.003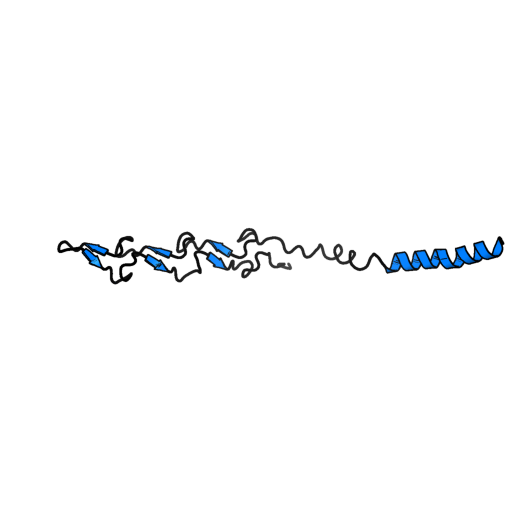 3.355 0.217 1.00 90.62 97 LYS A O 1
ATOM 727 N N . LYS A 1 98 ? -1.509 4.319 1.595 1.00 91.31 98 LYS A N 1
ATOM 728 C CA . LYS A 1 98 ? -2.698 4.101 0.749 1.00 91.31 98 LYS A CA 1
ATOM 729 C C . LYS A 1 98 ? -2.883 2.631 0.333 1.00 91.31 98 LYS A C 1
ATOM 731 O O . LYS A 1 98 ? -3.236 2.358 -0.801 1.00 91.31 98 LYS A O 1
ATOM 736 N N . GLY A 1 99 ? -2.572 1.699 1.235 1.00 93.50 99 GLY A N 1
ATOM 737 C CA . GLY A 1 99 ? -2.746 0.272 0.964 1.00 93.50 99 GLY A CA 1
ATOM 738 C C . GLY A 1 99 ? -1.663 -0.352 0.094 1.00 93.50 99 GLY A C 1
ATOM 739 O O . GLY A 1 99 ? -1.762 -1.521 -0.249 1.00 93.50 99 GLY A O 1
ATOM 740 N N . GLU A 1 100 ? -0.583 0.370 -0.196 1.00 94.44 100 GLU A N 1
ATOM 741 C CA . GLU A 1 100 ? 0.518 -0.140 -1.007 1.00 94.44 100 GLU A CA 1
ATOM 742 C C . GLU A 1 100 ? 1.865 0.035 -0.308 1.00 94.44 100 GLU A C 1
ATOM 744 O O . GLU A 1 100 ? 2.123 1.018 0.402 1.00 94.44 100 GLU A O 1
ATOM 749 N N . ARG A 1 101 ? 2.765 -0.917 -0.553 1.00 92.94 101 ARG A N 1
ATOM 750 C CA . ARG A 1 101 ? 4.172 -0.833 -0.163 1.00 92.94 101 ARG A CA 1
ATOM 751 C C . ARG A 1 101 ? 5.058 -0.743 -1.398 1.00 92.94 101 ARG A C 1
ATOM 753 O O . ARG A 1 101 ? 4.722 -1.243 -2.470 1.00 92.94 101 ARG A O 1
ATOM 760 N N . ILE A 1 102 ? 6.211 -0.104 -1.240 1.00 92.81 102 ILE A N 1
ATOM 761 C CA . ILE A 1 102 ? 7.231 -0.079 -2.287 1.00 92.81 102 ILE A CA 1
ATOM 762 C C . ILE A 1 102 ? 7.698 -1.517 -2.519 1.00 92.81 102 ILE A C 1
ATOM 764 O O . ILE A 1 102 ? 8.016 -2.231 -1.568 1.00 92.81 102 ILE A O 1
ATOM 768 N N . CYS A 1 103 ? 7.732 -1.947 -3.779 1.00 92.62 103 CYS A N 1
ATOM 769 C CA . CYS A 1 103 ? 8.276 -3.249 -4.125 1.00 92.62 103 CYS A CA 1
ATOM 770 C C . CYS A 1 103 ? 9.782 -3.242 -3.852 1.00 92.62 103 CYS A C 1
ATOM 772 O O . CYS A 1 103 ? 10.535 -2.522 -4.511 1.00 92.62 103 CYS A O 1
ATOM 774 N N . THR A 1 104 ? 10.218 -4.059 -2.899 1.00 90.38 104 THR A N 1
ATOM 775 C CA . THR A 1 104 ? 11.621 -4.169 -2.481 1.00 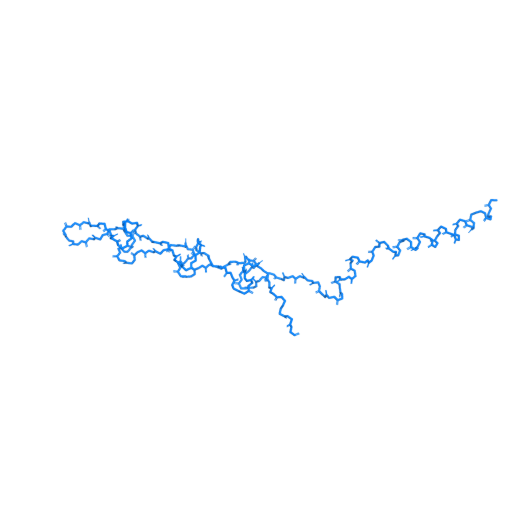90.38 104 THR A CA 1
ATOM 776 C C . THR A 1 104 ? 12.503 -4.801 -3.555 1.00 90.38 104 THR A C 1
ATOM 778 O O . THR A 1 104 ? 13.651 -4.401 -3.698 1.00 90.38 104 THR A O 1
ATOM 781 N N . CYS A 1 105 ? 11.971 -5.703 -4.390 1.00 87.88 105 CYS A N 1
ATOM 782 C CA . CYS A 1 105 ? 12.740 -6.313 -5.486 1.00 87.88 105 CYS A CA 1
ATOM 783 C C . CYS A 1 105 ? 13.287 -5.278 -6.486 1.00 87.88 105 CYS A C 1
ATOM 785 O O . CYS A 1 105 ? 14.341 -5.481 -7.081 1.00 87.88 105 CYS A O 1
ATOM 787 N N . CYS A 1 106 ? 12.570 -4.167 -6.677 1.00 91.81 106 CYS A N 1
ATOM 788 C CA . CYS A 1 106 ? 12.932 -3.117 -7.630 1.00 91.81 106 CYS A CA 1
ATOM 789 C C . CYS A 1 106 ? 13.098 -1.735 -6.981 1.00 91.81 106 CYS A C 1
ATOM 791 O O . CYS A 1 106 ? 13.245 -0.746 -7.695 1.00 91.81 106 CYS A O 1
ATOM 793 N N . ASN A 1 107 ? 13.038 -1.642 -5.648 1.00 91.12 107 ASN A N 1
ATOM 794 C CA . ASN A 1 107 ? 12.976 -0.391 -4.880 1.00 91.12 107 ASN A CA 1
ATOM 795 C C . ASN A 1 107 ? 12.026 0.662 -5.479 1.00 91.12 107 ASN A C 1
ATOM 797 O O . ASN A 1 107 ? 12.365 1.839 -5.562 1.00 91.12 107 ASN A O 1
ATOM 801 N N . GLY A 1 108 ? 10.843 0.253 -5.936 1.00 91.88 108 GLY A N 1
ATOM 802 C CA . GLY A 1 108 ? 9.866 1.196 -6.489 1.00 91.88 108 GLY A CA 1
ATOM 803 C C . GLY A 1 108 ? 10.004 1.506 -7.974 1.00 91.88 108 GLY A C 1
ATOM 804 O O . GLY A 1 108 ? 9.108 2.128 -8.531 1.00 91.88 108 GLY A O 1
ATOM 805 N N . THR A 1 109 ? 11.073 1.058 -8.634 1.00 92.12 109 THR A N 1
ATOM 806 C CA . THR A 1 109 ? 11.320 1.394 -10.048 1.00 92.12 109 THR A CA 1
ATOM 807 C C . THR A 1 109 ? 10.413 0.648 -11.023 1.00 92.12 109 THR A C 1
ATOM 809 O O . THR A 1 109 ? 10.290 1.057 -12.172 1.00 92.12 109 THR A O 1
ATOM 812 N N . GLY A 1 110 ? 9.818 -0.470 -10.597 1.00 89.81 110 GLY A N 1
ATOM 813 C CA . GLY A 1 110 ? 9.013 -1.329 -11.467 1.00 89.81 110 GLY A CA 1
ATOM 814 C C . GLY A 1 110 ? 9.831 -2.120 -12.486 1.00 89.81 110 GLY A C 1
ATOM 815 O O . GLY A 1 110 ? 9.270 -2.870 -13.270 1.00 89.81 110 GLY A O 1
ATOM 816 N N . LYS A 1 111 ? 11.159 -2.030 -12.467 1.00 89.94 111 LYS A N 1
ATOM 817 C CA . LYS A 1 111 ? 12.029 -2.737 -13.410 1.00 89.94 111 LYS A CA 1
ATOM 818 C C . LYS A 1 111 ? 12.924 -3.708 -12.647 1.00 89.94 111 LYS A C 1
ATOM 820 O O . LYS A 1 111 ? 13.268 -3.442 -11.493 1.00 89.94 111 LYS A O 1
ATOM 825 N N . GLN A 1 112 ? 13.262 -4.857 -13.232 1.00 83.56 112 GLN A N 1
ATOM 826 C CA . GLN A 1 112 ? 14.265 -5.731 -12.622 1.00 83.56 112 GLN A CA 1
ATOM 827 C C . GLN A 1 112 ? 15.568 -4.946 -12.448 1.00 83.56 112 GLN A C 1
ATOM 829 O O . GLN A 1 112 ? 15.823 -3.977 -13.148 1.00 83.56 112 GLN A O 1
ATOM 834 N N . ARG A 1 113 ? 16.384 -5.302 -11.464 1.00 68.31 113 ARG A N 1
ATOM 835 C CA . ARG A 1 113 ? 17.787 -4.893 -11.501 1.00 68.31 113 ARG A CA 1
ATOM 836 C C . ARG A 1 113 ? 18.499 -5.935 -12.341 1.00 68.31 113 ARG A C 1
ATOM 838 O O . ARG A 1 113 ? 18.226 -7.118 -12.149 1.00 68.31 113 ARG A O 1
ATOM 845 N N . HIS A 1 114 ? 19.377 -5.518 -13.250 1.00 61.88 114 HIS A N 1
ATOM 846 C CA . HIS A 1 114 ? 20.333 -6.443 -13.848 1.00 61.88 114 HIS A CA 1
ATOM 847 C C . HIS A 1 114 ? 21.086 -7.126 -12.702 1.00 61.88 114 HIS A C 1
ATOM 849 O O . HIS A 1 114 ? 21.942 -6.522 -12.061 1.00 61.88 114 HIS A O 1
ATOM 855 N N . VAL A 1 115 ? 20.722 -8.372 -12.403 1.00 57.34 115 VAL A N 1
ATOM 856 C CA . VAL A 1 115 ? 21.547 -9.257 -11.591 1.00 57.34 115 VAL A CA 1
ATOM 857 C C . VAL A 1 115 ? 22.600 -9.760 -12.565 1.00 57.34 115 VAL A C 1
ATOM 859 O O . VAL A 1 115 ? 22.399 -10.772 -13.230 1.00 57.34 115 VAL A O 1
ATOM 862 N N . GLY A 1 116 ? 23.654 -8.963 -12.754 1.00 54.38 116 GLY A N 1
ATOM 863 C CA . GLY A 1 116 ? 24.861 -9.434 -13.423 1.00 54.38 116 GLY A CA 1
ATOM 864 C C . GLY A 1 116 ? 25.351 -10.643 -12.640 1.00 54.38 116 GLY A C 1
ATOM 865 O O . GLY A 1 116 ? 25.649 -10.515 -11.453 1.00 54.38 116 GLY A O 1
ATOM 866 N N . ARG A 1 117 ? 25.288 -11.814 -13.268 1.00 40.34 117 ARG A N 1
ATOM 867 C CA . ARG A 1 117 ? 25.817 -13.058 -12.723 1.00 40.34 117 ARG A CA 1
ATOM 868 C C . ARG A 1 117 ? 27.251 -13.226 -13.187 1.00 40.34 117 ARG A C 1
ATOM 870 O O . ARG A 1 117 ? 27.498 -12.894 -14.366 1.00 40.34 117 ARG A O 1
#

Secondary structure (DSSP, 8-state):
-HHHHHHHHHHHHHHHHHHHHHHSSTTTTHHHHTT----PBPTTTTTSSEEE-GGGTTTTEEE-GGGTTSSEEE-SS-EEE-GGGTTSSEEE-TTSBTTEEE-TTTTTSSB------

Radius of gyration: 33.43 Å; chains: 1; bounding box: 63×30×102 Å